Protein AF-A0A3D2I098-F1 (afdb_monomer)

Radius of gyration: 23.99 Å; Cα contacts (8 Å, |Δi|>4): 56; chains: 1; bounding box: 18×59×55 Å

Foldseek 3Di:
DVVVVVVVVVVVVVVVVVVVVVPDPVDDDPAEQAAPPPRHGFPDADPSHGHHPVVVVVVVVCCVVPVD

Mean predicted aligned error: 14.57 Å

Secondary structure (DSSP, 8-state):
-HHHHHHHHHHHHHHHHHHHTTS------TT-SB-TTT-SBP-EEETTEEE-HHHHHHHHHHHHHH--

Nearest PDB structures (foldseek):
  4nqa-assembly2_H  TM=6.949E-01  e=1.682E+00  Homo sapiens
  1hcq-assembly2_E  TM=6.161E-01  e=1.008E+00  Homo sapiens
 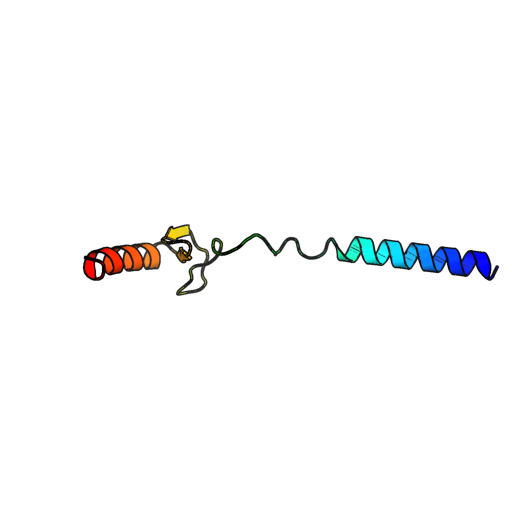 2e5l-assembly1_N  TM=4.196E-01  e=6.498E-01  Thermus thermophilus
  7rq9-assembly2_2n  TM=4.897E-01  e=2.255E+00  Thermus thermophilus HB8
  5nd9-assembly1_n  TM=4.268E-01  e=1.810E+00  Staphylococcus aureus subsp. aureus NCTC 8325

Solvent-accessible surface area (backbone atoms only — not compar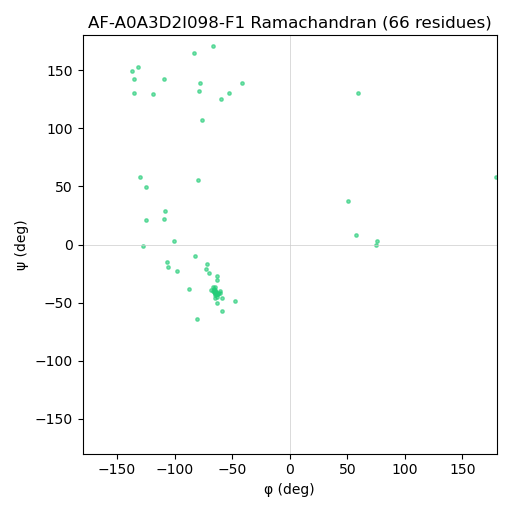able to full-atom values): 4126 Å² total; per-residue (Å²): 109,73,69,58,53,53,53,52,51,53,53,53,52,54,54,54,56,58,55,62,74,74,72,65,98,82,69,81,68,85,56,57,63,36,9,74,85,82,63,45,67,28,78,45,74,56,97,76,39,12,17,28,74,70,59,41,53,53,52,52,55,48,44,70,69,72,70,116

pLDDT: mean 76.56, std 17.31, range [42.41, 95.81]

Sequence (68 aa):
MKKTVTIFIAVIVVLALLFSCMGSSGGSSGGTGRCIICKKTATHTYQGSGYCDTHYRDAISWSMTNLK

Structure (mmCIF, N/CA/C/O backbone):
data_AF-A0A3D2I098-F1
#
_entry.id   AF-A0A3D2I098-F1
#
loop_
_atom_site.group_PDB
_atom_site.id
_atom_site.type_symbol
_atom_site.label_atom_id
_atom_site.label_alt_id
_atom_site.label_comp_id
_atom_site.label_asym_id
_atom_site.label_entity_id
_atom_site.label_seq_id
_atom_site.pdbx_PDB_ins_code
_atom_site.Cartn_x
_atom_site.Cartn_y
_atom_site.Cartn_z
_atom_site.occupancy
_atom_site.B_iso_or_equiv
_atom_site.auth_seq_id
_atom_site.auth_comp_id
_atom_site.auth_asym_id
_atom_site.auth_atom_id
_atom_site.pdbx_PDB_model_num
ATOM 1 N N . MET A 1 1 ? 3.038 -44.246 35.886 1.00 51.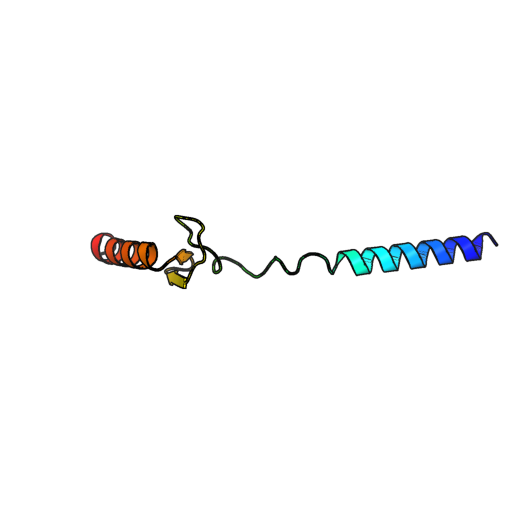91 1 MET A N 1
ATOM 2 C CA . MET A 1 1 ? 2.592 -42.869 36.200 1.00 51.91 1 MET A CA 1
ATOM 3 C C . MET A 1 1 ? 3.543 -41.808 35.649 1.00 51.91 1 MET A C 1
ATOM 5 O O . MET A 1 1 ? 3.114 -41.038 34.812 1.00 51.91 1 MET A O 1
ATOM 9 N N . LYS A 1 2 ? 4.835 -41.793 36.020 1.00 56.78 2 LYS A N 1
ATOM 10 C CA . LYS A 1 2 ? 5.802 -40.759 35.575 1.00 56.78 2 LYS A CA 1
ATOM 11 C C . LYS A 1 2 ? 5.958 -40.668 34.046 1.00 56.78 2 LYS A C 1
ATOM 13 O O . LYS A 1 2 ? 5.847 -39.589 33.488 1.00 56.78 2 LYS A O 1
ATOM 18 N N . LYS A 1 3 ? 6.108 -41.814 33.366 1.00 58.09 3 LYS A N 1
ATOM 19 C CA . LYS A 1 3 ? 6.260 -41.882 31.898 1.00 58.09 3 LYS A CA 1
ATOM 20 C C . LYS A 1 3 ? 5.004 -41.419 31.145 1.00 58.09 3 LYS A C 1
ATOM 22 O O . LYS A 1 3 ? 5.108 -40.732 30.141 1.00 58.09 3 LYS A O 1
ATOM 27 N N . THR A 1 4 ? 3.821 -41.752 31.662 1.00 64.88 4 THR A N 1
ATOM 28 C CA . THR A 1 4 ? 2.528 -41.363 31.078 1.00 64.88 4 THR A CA 1
ATOM 29 C C . THR A 1 4 ? 2.291 -39.857 31.189 1.00 64.88 4 THR A C 1
ATOM 31 O O . THR A 1 4 ? 1.821 -39.246 30.238 1.00 64.88 4 THR A O 1
ATOM 34 N N . VAL A 1 5 ? 2.685 -39.247 32.314 1.00 68.75 5 VAL A N 1
ATOM 35 C CA . VAL A 1 5 ? 2.597 -37.792 32.528 1.00 68.75 5 VAL A CA 1
ATOM 36 C C . VAL A 1 5 ? 3.539 -37.038 31.585 1.00 68.75 5 VAL A C 1
ATOM 38 O O . VAL A 1 5 ? 3.135 -36.041 30.997 1.00 68.75 5 VAL A O 1
ATOM 41 N N . THR A 1 6 ? 4.757 -37.542 31.355 1.00 71.50 6 THR A N 1
ATOM 42 C CA . THR A 1 6 ? 5.693 -36.936 30.391 1.00 71.50 6 THR A CA 1
ATOM 43 C C . THR A 1 6 ? 5.149 -36.958 28.962 1.00 71.50 6 THR A C 1
ATOM 45 O O . THR A 1 6 ? 5.251 -35.957 28.258 1.00 71.50 6 THR A O 1
ATOM 48 N N . ILE A 1 7 ? 4.528 -38.066 28.544 1.00 79.12 7 ILE A N 1
ATOM 49 C CA . ILE A 1 7 ? 3.906 -38.176 27.214 1.00 79.12 7 ILE A CA 1
ATOM 50 C C . ILE A 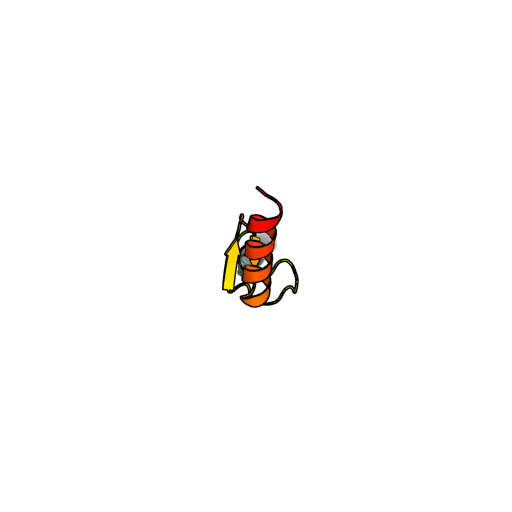1 7 ? 2.744 -37.183 27.084 1.00 79.12 7 ILE A C 1
ATOM 52 O O . ILE A 1 7 ? 2.633 -36.499 26.072 1.00 79.12 7 ILE A O 1
ATOM 56 N N . PHE A 1 8 ? 1.921 -37.045 28.125 1.00 79.81 8 PHE A N 1
ATOM 57 C CA . PHE A 1 8 ? 0.791 -36.114 28.120 1.00 79.81 8 PHE A CA 1
ATOM 58 C C . PHE A 1 8 ? 1.240 -34.650 27.993 1.00 79.81 8 PHE A C 1
ATOM 60 O O . PHE A 1 8 ? 0.678 -33.893 27.205 1.00 79.81 8 PHE A O 1
ATOM 67 N N . ILE A 1 9 ? 2.302 -34.265 28.709 1.00 79.44 9 ILE A N 1
ATOM 68 C CA . ILE A 1 9 ? 2.889 -32.920 28.625 1.00 79.44 9 ILE A CA 1
ATOM 69 C C . ILE A 1 9 ? 3.470 -32.669 27.227 1.00 79.44 9 ILE A C 1
ATOM 71 O O . ILE A 1 9 ? 3.231 -31.609 26.653 1.00 79.44 9 ILE A O 1
ATOM 75 N N . ALA A 1 10 ? 4.173 -33.646 26.647 1.00 78.75 10 ALA A N 1
ATOM 76 C CA . ALA A 1 10 ? 4.724 -33.520 25.298 1.00 78.75 10 ALA A CA 1
ATOM 77 C C . ALA A 1 10 ? 3.625 -33.304 24.241 1.00 78.75 10 ALA A C 1
ATOM 79 O O . ALA A 1 10 ? 3.765 -32.439 23.380 1.00 78.75 10 ALA A O 1
ATOM 80 N N . VAL A 1 11 ? 2.501 -34.023 24.342 1.00 81.56 11 VAL A N 1
ATOM 81 C CA . VAL A 1 11 ? 1.356 -33.869 23.426 1.00 81.56 11 VAL A CA 1
ATOM 82 C C . VAL A 1 11 ? 0.709 -32.484 23.555 1.00 81.56 11 VAL A C 1
ATOM 84 O O . VAL A 1 11 ? 0.397 -31.862 22.542 1.00 81.56 11 VAL A O 1
ATOM 87 N N . ILE A 1 12 ? 0.565 -31.958 24.776 1.00 82.12 12 ILE A N 1
ATOM 88 C CA . ILE A 1 12 ? 0.003 -30.617 25.018 1.00 82.12 12 ILE A CA 1
ATOM 89 C C . ILE A 1 12 ? 0.915 -29.518 24.453 1.00 82.12 12 ILE A C 1
ATOM 91 O O . ILE A 1 12 ? 0.420 -28.579 23.831 1.00 82.12 12 ILE A O 1
ATOM 95 N N . VAL A 1 13 ? 2.237 -29.642 24.609 1.00 78.88 13 VAL A N 1
ATOM 96 C CA . VAL A 1 13 ? 3.207 -28.682 24.047 1.00 78.88 13 VAL A CA 1
ATOM 97 C C . VAL A 1 13 ? 3.172 -28.691 22.516 1.00 78.88 13 VAL A C 1
ATOM 99 O O . VAL A 1 13 ? 3.170 -27.627 21.899 1.00 78.88 13 VAL A O 1
ATOM 102 N N . VAL A 1 14 ? 3.076 -29.870 21.894 1.00 79.38 14 VAL A N 1
ATOM 103 C CA . VAL A 1 14 ? 2.935 -29.991 20.432 1.00 79.38 14 VAL A CA 1
ATOM 104 C C . VAL A 1 14 ? 1.622 -29.364 19.951 1.00 79.38 14 VAL A C 1
ATOM 106 O O . VAL A 1 14 ? 1.626 -28.616 18.976 1.00 79.38 14 VAL A O 1
ATOM 109 N N . LEU A 1 15 ? 0.508 -29.586 20.655 1.00 73.81 15 LEU A N 1
ATOM 110 C CA . LEU A 1 15 ? -0.779 -28.960 20.326 1.00 73.81 15 LEU A CA 1
ATOM 111 C C . LEU A 1 15 ? -0.755 -27.430 20.493 1.00 73.81 15 LEU A C 1
ATOM 113 O O . LEU A 1 15 ? -1.301 -26.721 19.650 1.00 73.81 15 LEU A O 1
ATOM 117 N N . ALA A 1 16 ? -0.085 -26.907 21.523 1.00 68.12 16 ALA A N 1
ATOM 118 C CA . ALA A 1 16 ? 0.081 -25.465 21.724 1.00 68.12 16 ALA A CA 1
ATOM 119 C C . ALA A 1 16 ? 0.949 -24.808 20.629 1.00 68.12 16 ALA A C 1
ATOM 121 O O . ALA A 1 16 ? 0.653 -23.697 20.177 1.00 68.12 16 ALA A O 1
ATOM 122 N N . LEU A 1 17 ? 1.984 -25.509 20.148 1.00 61.62 17 LEU A N 1
ATOM 123 C CA . LEU A 1 17 ? 2.799 -25.068 19.010 1.00 61.62 17 LEU A CA 1
ATOM 124 C C . LEU A 1 17 ? 1.984 -25.023 17.708 1.00 61.62 17 LEU A C 1
ATOM 126 O O . LEU A 1 17 ? 2.103 -24.056 16.961 1.00 61.62 17 LEU A O 1
ATOM 130 N N . LEU A 1 18 ? 1.102 -26.000 17.471 1.00 63.22 18 LEU A N 1
ATOM 131 C CA . LEU A 1 18 ? 0.215 -26.003 16.298 1.00 63.22 18 LEU A CA 1
ATOM 132 C C . LEU A 1 18 ? -0.796 -24.842 16.320 1.00 63.22 18 LEU A C 1
ATOM 134 O O . LEU A 1 18 ? -1.054 -24.235 15.282 1.00 63.22 18 LEU A O 1
ATOM 138 N N . PHE A 1 19 ? -1.318 -24.466 17.493 1.00 60.06 19 PHE A N 1
ATOM 139 C CA . PHE A 1 19 ? -2.207 -23.301 17.631 1.00 60.06 19 PHE A CA 1
ATOM 140 C C . PHE A 1 19 ? -1.492 -21.955 17.436 1.00 60.06 19 PHE A C 1
ATOM 142 O O . PHE A 1 19 ? -2.118 -20.982 17.017 1.00 60.06 19 PHE A O 1
ATOM 149 N N . SER A 1 20 ? -0.178 -21.901 17.664 1.00 55.72 20 SER A N 1
ATOM 150 C CA . SER A 1 20 ? 0.630 -20.691 17.444 1.00 55.72 20 SER A CA 1
ATOM 151 C C . SER A 1 20 ? 0.835 -20.379 15.952 1.00 55.72 20 SER A C 1
ATOM 153 O O . SER A 1 20 ? 1.147 -19.246 15.595 1.00 55.72 20 SER A O 1
ATOM 155 N N . CYS A 1 21 ? 0.594 -21.348 15.061 1.00 52.34 21 CYS A N 1
ATOM 156 C CA . CYS A 1 21 ? 0.600 -21.139 13.610 1.00 52.34 21 CYS A CA 1
ATOM 157 C C . CYS A 1 21 ? -0.723 -20.562 13.072 1.00 52.34 21 CYS A C 1
ATOM 159 O O . CYS A 1 21 ? -0.781 -20.157 11.914 1.00 52.34 21 CYS A O 1
ATOM 161 N N . MET A 1 22 ? -1.779 -20.497 13.893 1.00 55.38 22 MET A N 1
ATOM 162 C CA . MET A 1 22 ? -3.125 -20.078 13.473 1.00 55.38 22 MET A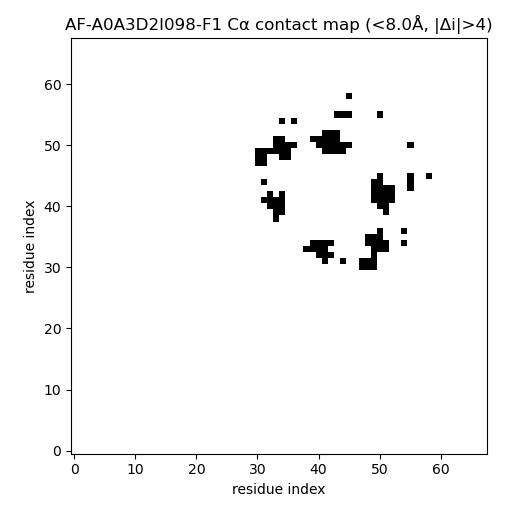 CA 1
ATOM 163 C C . MET A 1 22 ? -3.532 -18.704 14.028 1.00 55.38 22 MET A C 1
ATOM 165 O O . MET A 1 22 ? -4.710 -18.368 14.104 1.00 55.38 22 MET A O 1
ATOM 169 N N . GLY A 1 23 ? -2.537 -17.896 14.400 1.00 50.16 23 GLY A N 1
ATOM 170 C CA . GLY A 1 23 ? -2.696 -16.546 14.929 1.00 50.16 23 GLY A CA 1
ATOM 171 C C . GLY A 1 23 ? -1.801 -15.543 14.210 1.00 50.16 23 GLY A C 1
ATOM 172 O O . GLY A 1 23 ? -0.955 -14.939 14.853 1.00 50.16 23 GLY A O 1
ATOM 173 N N . SER A 1 24 ? -1.941 -15.404 12.885 1.00 52.75 24 SER A N 1
ATOM 174 C CA . SER A 1 24 ? -1.569 -14.207 12.097 1.00 52.75 24 SER A CA 1
ATOM 175 C C . SER A 1 24 ? -1.850 -14.406 10.601 1.00 52.75 24 SER A C 1
ATOM 177 O O . SER A 1 24 ? -0.985 -14.208 9.755 1.00 52.75 24 SER A O 1
ATOM 179 N N . SER A 1 25 ? -3.093 -14.695 10.214 1.00 45.59 25 SER A N 1
ATOM 180 C CA . SER A 1 25 ? -3.573 -14.299 8.879 1.00 45.59 25 SER A CA 1
ATOM 181 C C . SER A 1 25 ? -3.973 -12.815 8.900 1.00 45.59 25 SER A C 1
ATOM 183 O O . SER A 1 25 ? -5.105 -12.439 8.622 1.00 45.59 25 SER A O 1
ATOM 185 N N . GLY A 1 26 ? -3.019 -11.976 9.309 1.00 44.25 26 GLY A N 1
ATOM 186 C CA . GLY A 1 26 ? -2.989 -10.520 9.148 1.00 44.25 26 GLY A CA 1
ATOM 187 C C . GLY A 1 26 ? -1.704 -10.083 8.434 1.00 44.25 26 GLY A C 1
ATOM 188 O O . GLY A 1 26 ? -1.263 -8.950 8.579 1.00 44.25 26 GLY A O 1
ATOM 189 N N . GLY A 1 27 ? -1.074 -11.008 7.707 1.00 46.72 27 GLY A N 1
ATOM 190 C CA . GLY A 1 27 ? 0.206 -10.835 7.029 1.00 46.72 27 GLY A CA 1
ATOM 191 C C . GLY A 1 27 ? 0.100 -11.166 5.548 1.00 46.72 27 GLY A C 1
ATOM 192 O O . GLY A 1 27 ? 0.884 -11.953 5.031 1.00 46.72 27 GLY A O 1
ATOM 193 N N . SER A 1 28 ? -0.891 -10.603 4.859 1.00 42.41 28 SER A N 1
ATOM 194 C CA . SER A 1 28 ? -0.893 -10.613 3.401 1.00 42.41 28 SER A CA 1
ATOM 195 C C . SER A 1 28 ? 0.104 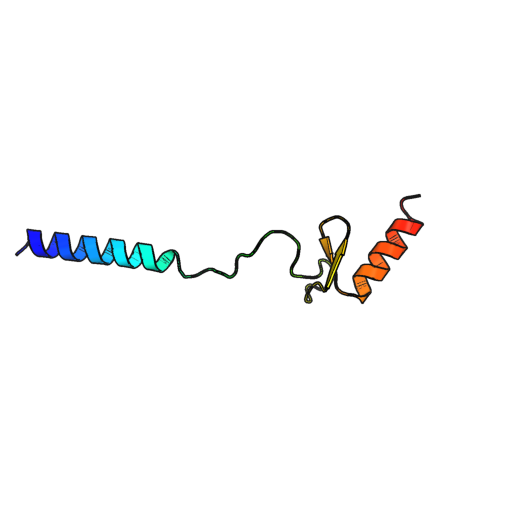-9.569 2.917 1.00 42.41 28 SER A C 1
ATOM 197 O O . SER A 1 28 ? -0.165 -8.375 2.999 1.00 42.41 28 SER A O 1
ATOM 199 N N . SER A 1 29 ? 1.226 -10.076 2.404 1.00 43.12 29 SER A N 1
ATOM 200 C CA . SER A 1 29 ? 1.853 -9.660 1.142 1.00 43.12 29 SER A CA 1
ATOM 201 C C . SER A 1 29 ? 2.281 -8.196 0.988 1.00 43.12 29 SER A C 1
ATOM 203 O O . SER A 1 29 ? 1.520 -7.254 1.175 1.00 43.12 29 SER A O 1
ATOM 205 N N . GLY A 1 30 ? 3.523 -8.012 0.546 1.00 46.28 30 GLY A N 1
ATOM 206 C CA . GLY A 1 30 ? 4.119 -6.710 0.269 1.00 46.28 30 GLY A CA 1
ATOM 207 C C . GLY A 1 30 ? 3.198 -5.699 -0.437 1.00 46.28 30 GLY A C 1
ATOM 208 O O . GLY A 1 30 ? 2.461 -6.004 -1.372 1.00 46.28 30 GLY A O 1
ATOM 209 N N . GLY A 1 31 ? 3.281 -4.453 0.024 1.00 52.16 31 GLY A N 1
ATOM 210 C CA . GLY A 1 31 ? 3.132 -3.267 -0.823 1.00 52.16 31 GLY A CA 1
ATOM 211 C C . GLY A 1 31 ? 1.747 -2.839 -1.325 1.00 52.16 31 GLY A C 1
ATOM 212 O O . GLY A 1 31 ? 1.693 -1.810 -1.989 1.00 52.16 31 GLY A O 1
ATOM 213 N N . THR A 1 32 ? 0.634 -3.519 -1.029 1.00 57.31 32 THR A N 1
ATOM 214 C CA . THR A 1 32 ? -0.605 -3.304 -1.827 1.00 57.31 32 THR A CA 1
ATOM 215 C C . THR A 1 32 ? -1.896 -2.980 -1.065 1.00 57.31 32 THR A C 1
ATOM 217 O O . THR A 1 32 ? -2.913 -2.718 -1.695 1.00 57.31 32 THR A O 1
ATOM 220 N N . GLY A 1 33 ? -1.893 -2.917 0.271 1.00 70.31 33 GLY A N 1
ATOM 221 C CA . GLY A 1 33 ? -3.131 -2.669 1.038 1.00 70.31 33 GLY A CA 1
ATOM 222 C C . GLY A 1 33 ? -3.372 -1.222 1.485 1.00 70.31 33 GLY A C 1
ATOM 223 O O . GLY A 1 33 ? -4.503 -0.837 1.789 1.00 70.31 33 GLY A O 1
ATOM 224 N N . ARG A 1 34 ? -2.320 -0.400 1.580 1.00 88.69 34 ARG A N 1
ATOM 225 C CA . ARG A 1 34 ? -2.402 0.944 2.174 1.00 88.69 34 ARG A CA 1
ATOM 226 C C . ARG A 1 34 ? -1.677 1.975 1.326 1.00 88.69 34 ARG A C 1
ATOM 228 O O . ARG A 1 34 ? -0.610 1.706 0.788 1.00 88.69 34 ARG A O 1
ATOM 235 N N . CYS A 1 35 ? -2.252 3.168 1.249 1.00 91.81 35 CYS A N 1
ATOM 236 C CA . CYS A 1 35 ? -1.657 4.327 0.617 1.00 91.81 35 CYS A CA 1
ATOM 237 C C . CYS A 1 35 ? -0.333 4.672 1.306 1.00 91.81 35 CYS A C 1
ATOM 239 O O . CYS A 1 35 ? -0.302 4.893 2.517 1.00 91.81 35 CYS A O 1
ATOM 241 N N . ILE A 1 36 ? 0.754 4.765 0.545 1.00 92.94 36 ILE A N 1
ATOM 242 C CA . ILE A 1 36 ? 2.084 5.052 1.087 1.00 92.94 36 ILE A CA 1
ATOM 243 C C . ILE A 1 36 ? 2.167 6.438 1.750 1.00 92.94 36 ILE A C 1
ATOM 245 O O . ILE A 1 36 ? 2.873 6.574 2.751 1.00 92.94 36 ILE A O 1
ATOM 249 N N . ILE A 1 37 ? 1.378 7.407 1.265 1.00 91.38 37 ILE A N 1
ATOM 250 C CA . ILE A 1 37 ? 1.343 8.800 1.741 1.00 91.38 37 ILE A CA 1
ATOM 251 C C . ILE A 1 37 ? 0.497 8.946 3.015 1.00 91.38 37 ILE A C 1
ATOM 253 O O . ILE A 1 37 ? 1.029 9.256 4.073 1.00 91.38 37 ILE A O 1
ATOM 257 N N . CYS A 1 38 ? -0.813 8.684 2.956 1.00 93.81 38 CYS A N 1
ATOM 258 C CA . CYS A 1 38 ? -1.720 8.939 4.090 1.00 93.81 38 CYS A CA 1
ATOM 259 C C . CYS A 1 38 ? -2.086 7.701 4.911 1.00 93.81 38 CYS A C 1
ATOM 261 O O . CYS A 1 38 ? -2.923 7.781 5.808 1.00 93.81 38 CYS A O 1
ATOM 263 N N . LYS A 1 39 ? -1.521 6.537 4.574 1.00 91.00 39 LYS A N 1
ATOM 264 C CA . LYS A 1 39 ? -1.788 5.244 5.217 1.00 91.00 39 LYS A CA 1
ATOM 265 C C . LYS A 1 39 ? -3.254 4.799 5.196 1.00 91.00 39 LYS A C 1
ATOM 267 O O . LYS A 1 39 ? -3.548 3.792 5.826 1.00 91.00 39 LYS A O 1
ATOM 272 N N . LYS A 1 40 ? -4.174 5.468 4.492 1.00 89.94 40 LYS A N 1
ATOM 273 C CA . LYS A 1 40 ? -5.545 4.967 4.247 1.00 89.94 40 LYS A CA 1
ATOM 274 C C . LYS A 1 40 ? -5.516 3.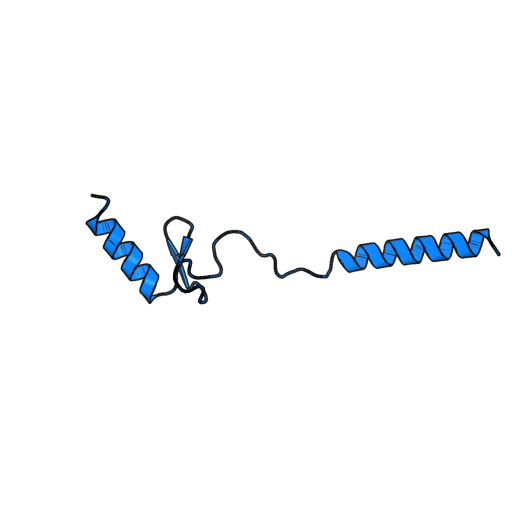728 3.349 1.00 89.94 40 LYS A C 1
ATOM 276 O O . LYS A 1 40 ? -4.464 3.404 2.812 1.00 89.94 40 LYS A O 1
ATOM 281 N N . THR A 1 41 ? -6.640 3.041 3.173 1.00 91.31 41 THR A N 1
ATOM 282 C CA . THR A 1 41 ? -6.747 1.919 2.225 1.00 91.31 41 THR A CA 1
ATOM 283 C C . THR A 1 41 ? -6.268 2.346 0.835 1.00 91.31 41 THR A C 1
AT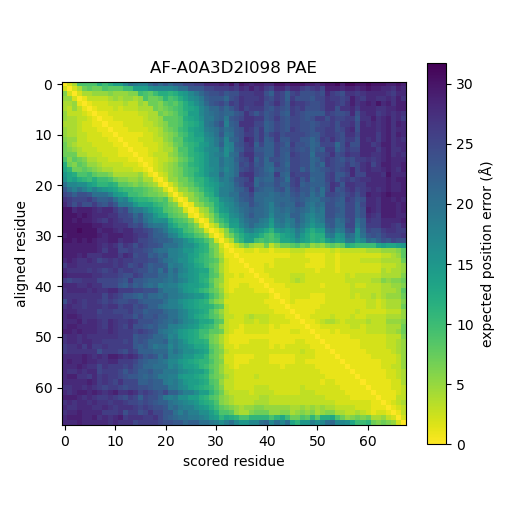OM 285 O O . THR A 1 41 ? -6.650 3.415 0.354 1.00 91.31 41 THR A O 1
ATOM 288 N N . ALA A 1 42 ? -5.385 1.551 0.226 1.0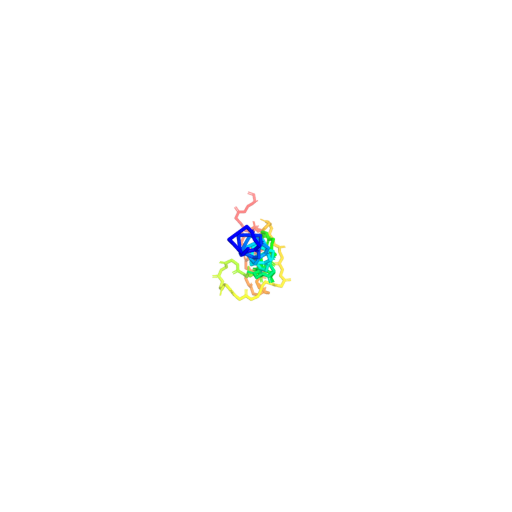0 93.06 42 ALA A N 1
ATOM 289 C CA . ALA A 1 42 ? -4.997 1.756 -1.164 1.00 93.06 42 ALA A CA 1
ATOM 290 C C . ALA A 1 42 ? -6.089 1.197 -2.078 1.00 93.06 42 ALA A C 1
ATOM 292 O O . ALA A 1 42 ? -6.551 0.076 -1.882 1.00 93.06 42 ALA A O 1
ATOM 293 N N . THR A 1 43 ? -6.483 1.989 -3.066 1.00 93.88 43 THR A N 1
ATOM 294 C CA . THR A 1 43 ? -7.408 1.594 -4.138 1.00 93.88 43 THR A CA 1
ATOM 295 C C . THR A 1 43 ? -6.670 1.377 -5.456 1.00 93.88 43 THR A C 1
ATOM 297 O O . THR A 1 43 ? -7.162 0.660 -6.321 1.00 93.88 43 THR A O 1
ATOM 300 N N . HIS A 1 44 ? -5.458 1.929 -5.577 1.00 91.06 44 HIS A N 1
ATOM 301 C CA . HIS A 1 44 ? -4.616 1.856 -6.767 1.00 91.06 44 HIS A CA 1
ATOM 302 C C . HIS A 1 44 ? -3.195 1.440 -6.405 1.00 91.06 44 HIS A C 1
ATOM 304 O O . HIS A 1 44 ? -2.709 1.728 -5.310 1.00 91.06 44 HIS A O 1
ATOM 310 N N . THR A 1 45 ? -2.504 0.810 -7.351 1.00 91.44 45 THR A N 1
ATOM 311 C CA . THR A 1 45 ? -1.066 0.527 -7.254 1.00 91.44 45 THR A CA 1
ATOM 312 C C . THR A 1 45 ? -0.348 1.225 -8.401 1.00 91.44 45 THR A C 1
ATOM 314 O O . THR A 1 45 ? -0.739 1.079 -9.556 1.00 91.44 45 THR A O 1
ATOM 317 N N . TYR A 1 46 ? 0.704 1.980 -8.091 1.00 87.94 46 TYR A N 1
ATOM 318 C CA . TYR A 1 46 ? 1.530 2.674 -9.077 1.00 87.94 46 TYR A CA 1
ATOM 319 C C . TYR A 1 46 ? 3.005 2.477 -8.741 1.00 87.94 46 TYR A C 1
ATOM 321 O O . TYR A 1 46 ? 3.394 2.653 -7.590 1.00 87.94 46 TYR A O 1
ATOM 329 N N . GLN A 1 47 ? 3.825 2.076 -9.719 1.00 87.69 47 GLN A N 1
ATOM 330 C CA . GLN A 1 47 ? 5.267 1.828 -9.519 1.00 87.69 47 GLN A CA 1
ATOM 331 C C . GLN A 1 47 ? 5.564 0.902 -8.313 1.00 87.69 47 GLN A C 1
ATOM 333 O O . GLN A 1 47 ? 6.497 1.120 -7.547 1.00 87.69 47 GLN A O 1
ATOM 338 N N . GLY A 1 48 ? 4.718 -0.111 -8.092 1.00 85.94 48 GLY A N 1
ATOM 339 C CA . GLY A 1 48 ? 4.853 -1.056 -6.974 1.00 85.94 48 GLY A CA 1
ATOM 340 C C . GLY A 1 48 ? 4.441 -0.523 -5.594 1.00 85.94 48 GLY A C 1
ATOM 341 O O . GLY A 1 48 ? 4.551 -1.254 -4.613 1.00 85.94 48 GLY A O 1
ATOM 342 N N . SER A 1 49 ? 3.943 0.714 -5.500 1.00 88.00 49 SER A N 1
ATOM 343 C CA . SER A 1 49 ? 3.450 1.317 -4.256 1.00 88.00 49 SER A CA 1
ATOM 344 C C . SER A 1 49 ? 1.928 1.478 -4.266 1.00 88.00 49 SER A C 1
ATOM 346 O O . SER A 1 49 ? 1.335 1.821 -5.288 1.00 88.00 49 SER A O 1
ATOM 348 N N . GLY A 1 50 ? 1.285 1.254 -3.117 1.00 92.19 50 GLY A N 1
ATOM 349 C CA . GLY A 1 50 ? -0.150 1.480 -2.938 1.00 92.19 50 GLY A CA 1
ATOM 350 C C . GLY A 1 50 ? -0.502 2.959 -2.747 1.00 92.19 50 GLY A C 1
ATOM 351 O O . GLY A 1 50 ? 0.160 3.677 -1.992 1.00 92.19 50 GLY A O 1
ATOM 352 N N . TYR A 1 51 ? -1.591 3.413 -3.368 1.00 92.88 51 TYR A N 1
ATOM 353 C CA . TYR A 1 51 ? -2.123 4.776 -3.277 1.00 92.88 51 TYR A CA 1
ATOM 354 C C . TYR A 1 51 ? -3.650 4.771 -3.129 1.00 92.88 51 TYR A C 1
ATOM 356 O O . TYR A 1 51 ? -4.337 3.881 -3.623 1.00 92.88 51 TYR A O 1
ATOM 364 N N . CYS A 1 52 ? -4.197 5.775 -2.440 1.00 94.38 52 CYS A N 1
ATOM 365 C CA . CYS A 1 52 ? -5.626 6.086 -2.518 1.00 94.38 52 CYS A CA 1
ATOM 366 C C . CYS A 1 52 ? -5.896 6.960 -3.752 1.00 94.38 52 CYS A C 1
ATOM 368 O O . CYS A 1 52 ? -4.962 7.569 -4.273 1.00 94.38 52 CYS A O 1
ATOM 370 N N . ASP A 1 53 ? -7.155 7.094 -4.170 1.00 94.38 53 ASP A N 1
ATOM 371 C CA . ASP A 1 53 ? -7.551 7.810 -5.396 1.00 94.38 53 ASP A CA 1
ATOM 372 C C . ASP A 1 53 ? -6.898 9.186 -5.558 1.00 94.38 53 ASP A C 1
ATOM 374 O O . ASP A 1 53 ? -6.314 9.479 -6.600 1.00 94.38 53 ASP A O 1
ATOM 378 N N . THR A 1 54 ? -6.932 10.017 -4.512 1.00 95.25 54 THR A N 1
ATOM 379 C CA . THR A 1 54 ? -6.322 11.353 -4.544 1.00 95.25 54 THR A CA 1
ATOM 380 C C . THR A 1 54 ? -4.825 11.282 -4.834 1.00 95.25 54 THR A C 1
ATOM 382 O O . THR A 1 54 ? -4.361 11.827 -5.830 1.00 95.25 54 THR A O 1
ATOM 385 N N . HIS A 1 55 ? -4.083 10.548 -4.004 1.00 95.81 55 HIS A N 1
ATOM 386 C CA . HIS A 1 55 ? -2.629 10.485 -4.093 1.00 95.81 55 HIS A CA 1
ATOM 387 C C . HIS A 1 55 ? -2.121 9.684 -5.295 1.00 95.81 55 HIS A C 1
ATOM 389 O O . HIS A 1 55 ? -0.983 9.877 -5.710 1.00 95.81 55 HIS A O 1
ATOM 395 N N . TYR A 1 56 ? -2.944 8.799 -5.862 1.00 95.19 56 TYR A N 1
ATOM 396 C CA . TYR A 1 56 ? -2.636 8.145 -7.128 1.00 95.19 56 TYR A CA 1
ATOM 397 C C . TYR A 1 56 ? -2.554 9.183 -8.251 1.00 95.19 56 TYR A C 1
ATOM 399 O O . TYR A 1 56 ? -1.546 9.245 -8.948 1.00 95.19 56 TYR A O 1
ATOM 407 N N . ARG A 1 57 ? -3.561 10.059 -8.383 1.00 94.50 57 ARG A N 1
ATOM 408 C CA . ARG A 1 57 ? -3.548 11.122 -9.407 1.00 94.50 57 ARG A CA 1
ATOM 409 C C . ARG A 1 57 ? -2.374 12.077 -9.229 1.00 94.50 57 ARG A C 1
ATOM 411 O O . ARG A 1 57 ? -1.752 12.451 -10.219 1.00 94.50 57 ARG A O 1
ATOM 418 N N . ASP A 1 58 ? -2.054 12.428 -7.986 1.00 94.19 58 ASP A N 1
ATOM 419 C CA . ASP A 1 58 ? -0.912 13.295 -7.686 1.00 94.19 58 ASP A CA 1
ATOM 420 C C . ASP A 1 58 ? 0.407 12.627 -8.104 1.00 94.19 58 ASP A C 1
ATOM 422 O O . ASP A 1 58 ? 1.245 13.265 -8.740 1.00 94.19 58 ASP A O 1
ATOM 426 N N . ALA A 1 59 ? 0.562 11.326 -7.829 1.00 91.75 59 ALA A N 1
ATOM 427 C CA . ALA A 1 59 ? 1.737 10.555 -8.230 1.00 91.75 59 ALA A CA 1
ATOM 428 C C . ALA A 1 59 ? 1.887 10.452 -9.760 1.00 91.75 59 ALA A C 1
ATOM 430 O O . ALA A 1 59 ? 2.999 10.612 -10.263 1.00 91.75 59 ALA A O 1
ATOM 431 N N . ILE A 1 60 ? 0.788 10.246 -10.502 1.00 92.56 60 ILE A N 1
ATOM 432 C CA . ILE A 1 60 ? 0.793 10.260 -11.979 1.00 92.56 60 ILE A CA 1
ATOM 433 C C . ILE A 1 60 ? 1.150 11.651 -12.518 1.00 92.56 60 ILE A C 1
ATOM 435 O O . ILE A 1 60 ? 1.964 11.787 -13.426 1.00 92.56 60 ILE A O 1
ATOM 439 N N . SER A 1 61 ? 0.540 12.702 -11.972 1.00 93.56 61 SER A N 1
ATOM 440 C CA . SER A 1 61 ? 0.793 14.075 -12.420 1.00 93.56 61 SER A CA 1
ATOM 441 C C . SER A 1 61 ? 2.254 14.477 -12.193 1.00 93.56 61 SER A C 1
ATOM 443 O O . SER A 1 61 ? 2.914 15.036 -13.076 1.00 93.56 61 SER A O 1
ATOM 445 N N . TRP A 1 62 ? 2.793 14.119 -11.024 1.00 91.50 62 TRP A N 1
ATOM 446 C CA . TRP A 1 62 ? 4.189 14.359 -10.691 1.00 91.50 62 TRP A CA 1
ATOM 447 C C . TRP A 1 62 ? 5.134 13.604 -11.629 1.00 91.50 62 TRP A C 1
ATOM 449 O O . TRP A 1 62 ? 6.077 14.215 -12.135 1.00 91.50 62 TRP A O 1
ATOM 459 N N . SER A 1 63 ? 4.875 12.322 -11.912 1.00 90.75 63 SER A N 1
ATOM 460 C CA . SER A 1 63 ? 5.747 11.518 -12.777 1.00 90.75 63 SER A CA 1
ATOM 461 C C . SER A 1 63 ? 5.775 12.042 -14.212 1.00 90.75 63 SER A C 1
ATOM 463 O O . SER A 1 63 ? 6.853 12.195 -14.779 1.00 90.75 63 SER A O 1
ATOM 465 N N . MET A 1 64 ? 4.625 12.436 -14.761 1.00 87.88 64 MET A N 1
ATOM 466 C CA . MET A 1 64 ? 4.534 13.048 -16.095 1.00 87.88 64 MET A CA 1
ATOM 467 C C . MET A 1 64 ? 5.268 14.392 -16.203 1.00 87.88 64 MET A C 1
ATOM 469 O O . MET A 1 64 ? 5.691 14.790 -17.291 1.00 87.88 64 MET A O 1
ATOM 473 N N . THR A 1 65 ? 5.398 15.108 -15.086 1.00 91.12 65 THR A N 1
ATOM 474 C CA . THR A 1 65 ? 6.059 16.417 -15.044 1.00 91.12 65 THR A CA 1
ATOM 475 C C . THR A 1 65 ? 7.567 16.297 -14.821 1.00 91.12 65 THR A C 1
ATOM 477 O O . THR A 1 65 ? 8.325 17.056 -15.417 1.00 91.12 65 THR A O 1
ATOM 480 N N . ASN A 1 66 ? 8.007 15.358 -13.976 1.00 84.00 66 ASN A N 1
ATOM 481 C CA . ASN A 1 66 ? 9.385 15.302 -13.468 1.00 84.00 66 ASN A CA 1
ATOM 482 C C . ASN A 1 66 ? 10.243 14.189 -14.080 1.00 84.00 66 ASN A C 1
ATOM 484 O O . ASN A 1 66 ? 11.458 14.224 -13.924 1.00 84.00 66 ASN A O 1
ATOM 488 N N . LEU A 1 67 ? 9.637 13.202 -14.745 1.00 76.44 67 LEU A N 1
ATOM 489 C CA . LEU A 1 67 ? 10.349 12.059 -15.330 1.00 76.44 67 LEU A CA 1
ATOM 490 C C . LEU A 1 67 ? 10.392 12.117 -16.869 1.00 76.44 67 LEU A C 1
ATOM 492 O O . LEU A 1 67 ? 10.396 11.070 -17.512 1.00 76.44 67 LEU A O 1
ATOM 496 N N . LYS A 1 68 ? 10.375 13.325 -17.450 1.00 55.69 68 LYS A N 1
ATOM 497 C CA . LYS A 1 68 ? 10.537 13.543 -18.899 1.00 55.69 68 LYS A CA 1
ATOM 498 C C . LYS A 1 68 ? 11.965 13.312 -19.371 1.00 55.69 68 LYS A C 1
ATOM 500 O O . LYS A 1 68 ? 12.891 13.737 -18.648 1.00 55.69 68 LYS A O 1
#